Protein AF-A0A8G1A5C4-F1 (afdb_monomer)

Structure (mmCIF, N/CA/C/O backbone):
data_AF-A0A8G1A5C4-F1
#
_entry.id   AF-A0A8G1A5C4-F1
#
loop_
_atom_site.group_P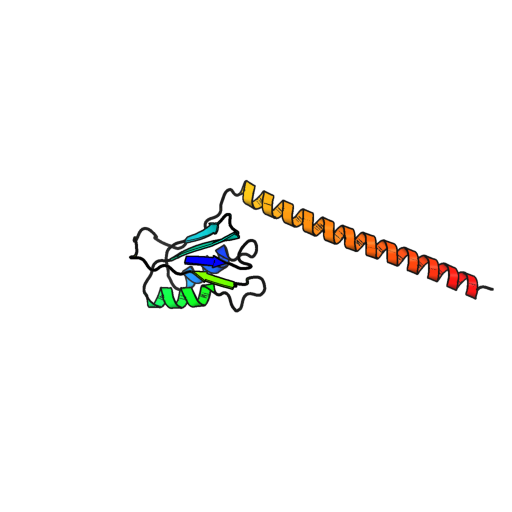DB
_atom_site.id
_atom_site.type_symbol
_atom_site.label_atom_id
_atom_site.label_alt_id
_atom_site.label_comp_id
_atom_site.label_asym_id
_atom_site.label_entity_id
_atom_site.label_seq_id
_atom_site.pdbx_PDB_ins_code
_atom_site.Cartn_x
_atom_site.Cartn_y
_atom_site.Cartn_z
_atom_site.occupancy
_atom_site.B_iso_or_equiv
_atom_site.auth_seq_id
_atom_site.auth_comp_id
_atom_site.auth_asym_id
_atom_site.auth_atom_id
_atom_site.pdbx_PDB_model_num
ATOM 1 N N . MET A 1 1 ? -1.892 -5.136 14.343 1.00 93.81 1 MET A N 1
ATOM 2 C CA . MET A 1 1 ? -1.645 -6.121 13.272 1.00 93.81 1 MET A CA 1
ATOM 3 C C . MET A 1 1 ? -0.348 -5.768 12.565 1.00 93.81 1 MET A C 1
ATOM 5 O O . MET A 1 1 ? -0.110 -4.590 12.330 1.00 93.81 1 MET A O 1
ATOM 9 N N . GLY A 1 2 ? 0.483 -6.762 12.262 1.00 95.88 2 GLY A N 1
ATOM 10 C CA . GLY A 1 2 ? 1.675 -6.611 11.427 1.00 95.88 2 GLY A CA 1
ATOM 11 C C . GLY A 1 2 ? 1.497 -7.370 10.118 1.00 95.88 2 GLY A C 1
ATOM 12 O O . GLY A 1 2 ? 0.958 -8.473 10.136 1.00 95.88 2 GLY A O 1
ATOM 13 N N . VAL A 1 3 ? 1.926 -6.785 9.005 1.00 97.56 3 VAL A N 1
ATOM 14 C CA . VAL A 1 3 ? 1.803 -7.365 7.662 1.00 97.56 3 VAL A CA 1
ATOM 15 C C . VAL A 1 3 ? 3.166 -7.370 6.980 1.00 97.56 3 VAL A C 1
ATOM 17 O O . VAL A 1 3 ? 3.877 -6.362 7.016 1.00 97.56 3 VAL A O 1
ATOM 20 N N . ASN A 1 4 ? 3.530 -8.488 6.357 1.00 96.81 4 ASN A N 1
ATOM 21 C CA . ASN A 1 4 ? 4.771 -8.644 5.599 1.00 96.81 4 ASN A CA 1
ATOM 22 C C . ASN A 1 4 ? 4.510 -9.092 4.144 1.00 96.81 4 ASN A C 1
ATOM 24 O O . ASN A 1 4 ? 3.381 -9.408 3.763 1.00 96.81 4 ASN A O 1
ATOM 28 N N . GLY A 1 5 ? 5.565 -9.053 3.326 1.00 94.75 5 GLY A N 1
ATOM 29 C CA . GLY A 1 5 ? 5.534 -9.323 1.887 1.00 94.75 5 GLY A CA 1
ATOM 30 C C . GLY A 1 5 ? 5.857 -8.081 1.053 1.00 94.75 5 GLY A C 1
ATOM 31 O O . GLY A 1 5 ? 6.502 -7.134 1.520 1.00 94.75 5 GLY A O 1
ATOM 32 N N . ARG A 1 6 ? 5.378 -8.039 -0.192 1.00 94.81 6 ARG A N 1
ATOM 33 C CA . ARG A 1 6 ? 5.487 -6.873 -1.081 1.00 94.81 6 ARG A CA 1
ATOM 34 C C . ARG A 1 6 ? 4.417 -5.835 -0.724 1.00 94.81 6 ARG A C 1
ATOM 36 O O . ARG A 1 6 ? 3.451 -5.641 -1.457 1.00 94.81 6 ARG A O 1
ATOM 43 N N . VAL A 1 7 ? 4.605 -5.169 0.417 1.00 95.81 7 VAL A N 1
ATOM 44 C CA . VAL A 1 7 ? 3.631 -4.231 1.014 1.00 95.81 7 VAL A CA 1
ATOM 45 C C . VAL A 1 7 ? 4.162 -2.802 1.195 1.00 95.81 7 VAL A C 1
ATOM 47 O O . VAL A 1 7 ? 3.413 -1.893 1.545 1.00 95.81 7 VAL A O 1
ATOM 50 N N . GLN A 1 8 ? 5.440 -2.539 0.906 1.00 93.38 8 GLN A N 1
ATOM 51 C CA . GLN A 1 8 ? 6.007 -1.184 0.907 1.00 93.38 8 GLN A CA 1
ATOM 52 C C . GLN A 1 8 ? 6.340 -0.701 -0.509 1.00 93.38 8 GLN A C 1
ATOM 54 O O . GLN A 1 8 ? 6.686 -1.480 -1.387 1.00 93.38 8 GLN A O 1
ATOM 59 N N . GLY A 1 9 ? 6.208 0.609 -0.748 1.00 88.25 9 GLY A N 1
ATOM 60 C CA . GLY A 1 9 ? 6.479 1.212 -2.063 1.00 88.25 9 GLY A CA 1
ATOM 61 C C . GLY A 1 9 ? 5.426 0.929 -3.145 1.00 88.25 9 GLY A C 1
ATOM 62 O O . GLY A 1 9 ? 5.552 1.452 -4.244 1.00 88.25 9 GLY A O 1
ATOM 63 N N . VAL A 1 10 ? 4.371 0.174 -2.824 1.00 91.44 10 VAL A N 1
ATOM 64 C CA . VAL A 1 10 ? 3.339 -0.297 -3.773 1.00 91.44 10 VAL A CA 1
ATOM 65 C C . VAL A 1 10 ? 1.947 0.301 -3.534 1.00 91.44 10 VAL A C 1
ATOM 67 O O . VAL A 1 10 ? 0.957 -0.180 -4.059 1.00 91.44 10 VAL A O 1
ATOM 70 N N . GLY A 1 11 ? 1.845 1.346 -2.707 1.00 92.00 11 GLY A N 1
ATOM 71 C CA . GLY A 1 11 ? 0.560 1.996 -2.407 1.00 92.00 11 GLY A CA 1
ATOM 72 C C . GLY A 1 11 ? -0.286 1.317 -1.321 1.00 92.00 11 GLY A C 1
ATOM 73 O O . GLY A 1 11 ? -1.366 1.813 -1.012 1.00 92.00 11 GLY A O 1
ATOM 74 N N . TYR A 1 12 ? 0.219 0.265 -0.669 1.00 96.19 12 TYR A N 1
ATOM 75 C CA . TYR A 1 12 ? -0.530 -0.517 0.327 1.00 96.19 12 TYR A CA 1
ATOM 76 C C . TYR A 1 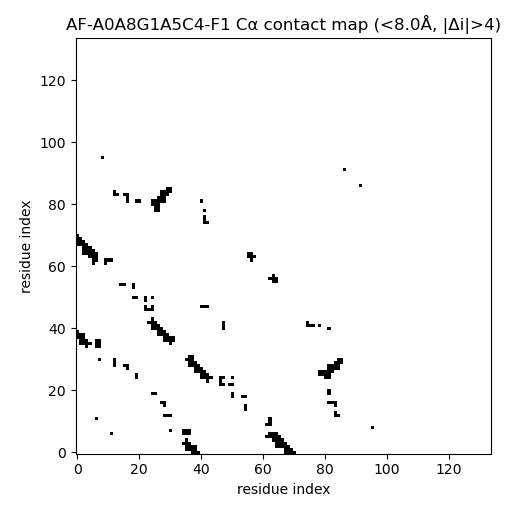12 ? -1.143 0.315 1.468 1.00 96.19 12 TYR A C 1
ATOM 78 O O . TYR A 1 12 ? -2.302 0.125 1.809 1.00 96.19 12 TYR A O 1
ATOM 86 N N . ARG A 1 13 ? -0.431 1.312 2.018 1.00 96.00 13 ARG A N 1
ATOM 87 C CA . ARG A 1 13 ? -0.999 2.221 3.042 1.00 96.00 13 ARG A CA 1
ATOM 88 C C . ARG A 1 13 ? -2.291 2.906 2.572 1.00 96.00 13 ARG A C 1
ATOM 90 O O . ARG A 1 13 ? -3.250 3.003 3.329 1.00 96.00 13 ARG A O 1
ATOM 97 N N . SER A 1 14 ? -2.320 3.376 1.325 1.00 94.88 14 SER A N 1
ATOM 98 C CA . SER A 1 14 ? -3.507 4.015 0.746 1.00 94.88 14 SER A CA 1
ATOM 99 C C . SER A 1 14 ? -4.612 2.996 0.471 1.00 94.88 14 SER A C 1
ATOM 101 O O . SER A 1 14 ? -5.777 3.293 0.722 1.00 94.88 14 SER A O 1
ATOM 103 N N . TYR A 1 15 ? -4.248 1.789 0.027 1.00 96.81 15 TYR A N 1
ATOM 104 C CA . TYR A 1 15 ? -5.182 0.674 -0.144 1.00 96.81 15 TYR A CA 1
ATOM 105 C C . TYR A 1 15 ? -5.888 0.315 1.173 1.00 96.81 15 TYR A C 1
ATOM 107 O O . TYR A 1 15 ? -7.117 0.284 1.232 1.00 96.81 15 TYR A O 1
ATOM 115 N N . VAL A 1 16 ? -5.125 0.134 2.255 1.00 97.56 16 VAL A N 1
ATOM 116 C CA . VAL A 1 16 ? -5.644 -0.196 3.591 1.00 97.56 16 VAL A CA 1
ATOM 117 C C . VAL A 1 16 ? -6.555 0.911 4.122 1.00 97.56 16 VAL A C 1
ATOM 119 O O . VAL A 1 16 ? -7.635 0.618 4.627 1.00 97.56 16 VAL A O 1
ATOM 122 N N . ALA A 1 17 ? -6.180 2.184 3.956 1.00 97.31 17 ALA A N 1
ATOM 123 C CA . ALA A 1 17 ? -7.053 3.300 4.326 1.00 97.31 17 ALA A CA 1
ATOM 124 C C . ALA A 1 17 ? -8.374 3.295 3.532 1.00 97.31 17 ALA A C 1
ATOM 126 O O . ALA A 1 17 ? -9.432 3.587 4.085 1.00 97.31 17 ALA A O 1
ATOM 127 N N . GLY A 1 18 ? -8.336 2.904 2.254 1.00 97.06 18 GLY A N 1
ATOM 128 C CA . GLY A 1 18 ? -9.536 2.688 1.447 1.00 97.06 18 GLY A CA 1
ATOM 129 C C . GLY A 1 18 ? -10.390 1.517 1.941 1.00 97.06 18 GLY A C 1
ATOM 130 O O . GLY A 1 18 ? -11.614 1.623 1.940 1.00 97.06 18 GLY A O 1
ATOM 131 N N . CYS A 1 19 ? -9.773 0.421 2.393 1.00 97.00 19 CYS A N 1
ATOM 132 C CA . CYS A 1 19 ? -10.482 -0.696 3.026 1.00 97.00 19 CYS A CA 1
ATOM 133 C C . CYS A 1 19 ? -11.194 -0.237 4.297 1.00 97.00 19 CYS A C 1
ATOM 135 O O . CYS A 1 19 ? -12.385 -0.489 4.448 1.00 97.00 19 CYS A O 1
ATOM 137 N N . ALA A 1 20 ? -10.4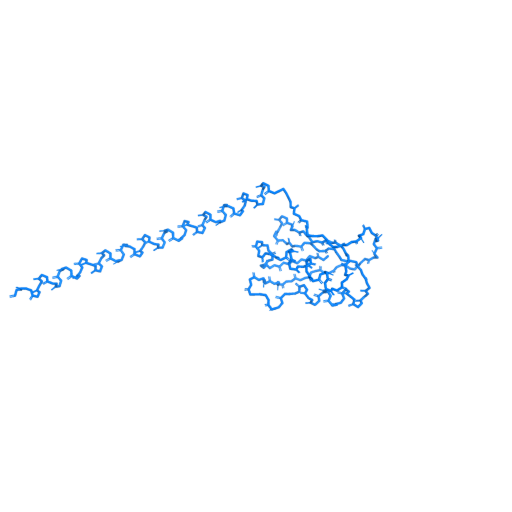94 0.515 5.148 1.00 97.38 20 ALA A N 1
ATOM 138 C CA . ALA A 1 20 ? -11.056 1.032 6.386 1.00 97.38 20 ALA A CA 1
ATOM 139 C C . ALA A 1 20 ? -12.247 1.966 6.142 1.00 97.38 20 ALA A C 1
ATOM 141 O O . ALA A 1 20 ? -13.265 1.868 6.821 1.00 97.38 20 ALA A O 1
ATOM 142 N N . ALA A 1 21 ? -12.164 2.817 5.115 1.00 96.25 21 ALA A N 1
ATOM 143 C CA . ALA A 1 21 ? -13.271 3.681 4.720 1.00 96.25 21 ALA A CA 1
ATOM 144 C C . ALA A 1 21 ? -14.510 2.897 4.244 1.00 96.25 21 ALA A C 1
ATOM 146 O O . ALA A 1 21 ? -15.629 3.370 4.427 1.00 96.25 21 ALA A O 1
ATOM 147 N N . ARG A 1 22 ? -14.332 1.712 3.639 1.00 96.25 22 ARG A N 1
ATOM 148 C CA . ARG A 1 22 ? -15.445 0.854 3.189 1.00 96.25 22 ARG A CA 1
ATOM 149 C C . ARG A 1 22 ? -16.095 0.073 4.327 1.00 96.25 22 ARG A C 1
ATOM 151 O O . ARG A 1 22 ? -17.295 -0.163 4.264 1.00 96.25 22 ARG A O 1
ATOM 158 N N . THR A 1 23 ? -15.317 -0.342 5.324 1.00 96.69 23 THR A N 1
ATOM 159 C CA . THR A 1 23 ? -15.811 -1.148 6.452 1.00 96.69 23 THR A CA 1
ATOM 160 C C . THR A 1 23 ? -16.182 -0.317 7.676 1.00 96.69 23 THR A C 1
ATOM 162 O O . THR A 1 23 ? -16.825 -0.832 8.575 1.00 96.69 23 THR A O 1
ATOM 165 N N . GLY A 1 24 ? -15.809 0.964 7.725 1.00 95.06 24 GLY A N 1
ATOM 166 C CA . GLY A 1 24 ? -16.145 1.858 8.837 1.00 95.06 24 GLY A CA 1
ATOM 167 C C . GLY A 1 24 ? -15.245 1.711 10.067 1.00 95.06 24 GLY A C 1
ATOM 168 O O . GLY A 1 24 ? -15.564 2.264 11.116 1.00 95.06 24 GLY A O 1
ATOM 169 N N . VAL A 1 25 ? -14.115 1.005 9.956 1.00 97.06 25 VAL A N 1
ATOM 170 C CA . VAL A 1 25 ? -13.156 0.860 11.063 1.00 97.06 25 VAL A CA 1
ATOM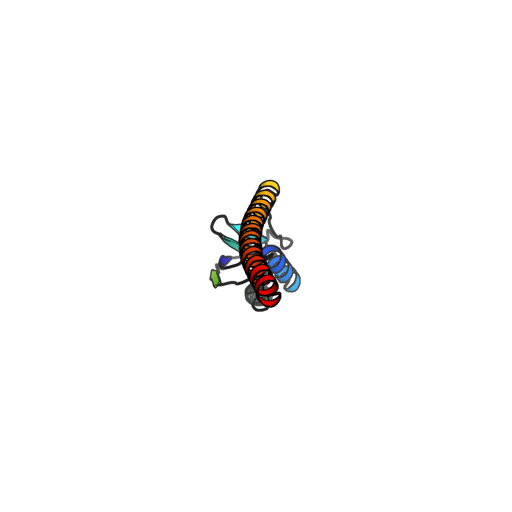 171 C C . VAL A 1 25 ? -12.297 2.118 11.223 1.00 97.06 25 VAL A C 1
ATOM 173 O O . VAL A 1 25 ? -11.891 2.753 10.247 1.00 97.06 25 VAL A O 1
ATOM 176 N N . ALA A 1 26 ? -11.983 2.466 12.468 1.00 97.00 26 ALA A N 1
ATOM 177 C CA . ALA A 1 26 ? -11.101 3.576 12.823 1.00 97.00 26 ALA A CA 1
ATOM 178 C C . ALA A 1 26 ? -9.700 3.061 13.185 1.00 97.00 26 ALA A C 1
ATOM 180 O O . ALA A 1 26 ? -9.539 1.895 13.532 1.00 97.00 26 ALA A O 1
ATOM 181 N N . GLY A 1 27 ? -8.667 3.900 13.092 1.00 97.06 27 GLY A N 1
ATOM 182 C CA . GLY A 1 27 ? -7.296 3.500 13.413 1.00 97.06 27 GLY A CA 1
ATOM 183 C C . GLY A 1 27 ? -6.238 4.130 12.514 1.00 97.06 27 GLY A C 1
ATOM 184 O O . GLY A 1 27 ? -6.341 5.289 12.113 1.00 97.06 27 GLY A O 1
ATOM 185 N N . TYR A 1 28 ? -5.176 3.387 12.214 1.00 97.25 28 TYR A N 1
ATOM 186 C CA . TYR A 1 28 ? -4.125 3.855 11.316 1.00 97.25 28 TYR A CA 1
ATOM 187 C C . TYR A 1 28 ? -3.347 2.721 10.654 1.00 97.25 28 TYR A C 1
ATOM 189 O O . TYR A 1 28 ? -3.329 1.580 11.114 1.00 97.25 28 TYR A O 1
ATOM 197 N N . VAL A 1 29 ? -2.610 3.083 9.605 1.00 97.88 29 VAL A N 1
ATOM 198 C CA . VAL A 1 29 ? -1.608 2.232 8.959 1.00 97.88 29 VAL A CA 1
ATOM 199 C C . VAL A 1 29 ? -0.286 2.980 8.796 1.00 97.88 29 VAL A C 1
ATOM 201 O O . VAL A 1 29 ? -0.278 4.148 8.401 1.00 97.88 29 VAL A O 1
ATOM 204 N N . ARG A 1 30 ? 0.849 2.329 9.081 1.00 95.44 30 ARG A N 1
ATOM 205 C CA . ARG A 1 30 ? 2.193 2.899 8.877 1.00 95.44 30 ARG A CA 1
ATOM 206 C C . ARG A 1 30 ? 3.211 1.858 8.425 1.00 95.44 30 ARG A C 1
ATOM 208 O O . ARG A 1 30 ? 3.120 0.688 8.779 1.00 95.44 30 ARG A O 1
ATOM 215 N N . ASN A 1 31 ? 4.222 2.311 7.692 1.00 94.50 31 ASN A N 1
ATOM 216 C CA . ASN A 1 31 ? 5.381 1.484 7.369 1.00 94.50 31 ASN A CA 1
ATOM 217 C C . ASN A 1 31 ? 6.333 1.434 8.566 1.00 94.50 31 ASN A C 1
ATOM 219 O O . ASN A 1 31 ? 6.587 2.463 9.196 1.00 94.50 31 ASN A O 1
ATOM 223 N N . LEU A 1 32 ? 6.887 0.255 8.833 1.00 93.25 32 LEU A N 1
ATOM 224 C CA . LEU A 1 32 ? 7.950 0.054 9.808 1.00 93.25 32 LEU A CA 1
ATOM 225 C C . LEU A 1 32 ? 9.322 -0.055 9.108 1.00 93.25 32 LEU A C 1
ATOM 227 O O . LEU A 1 32 ? 9.386 -0.384 7.916 1.00 93.25 32 LEU A O 1
ATOM 231 N N . PRO A 1 33 ? 10.435 0.246 9.811 1.00 88.19 33 PRO A N 1
ATOM 232 C CA . PRO A 1 33 ? 11.783 0.192 9.234 1.00 88.19 33 PRO A CA 1
ATOM 233 C C . PRO A 1 33 ? 12.242 -1.211 8.819 1.00 88.19 33 PRO A C 1
ATOM 235 O O . PRO A 1 33 ? 13.115 -1.337 7.967 1.00 88.19 33 PRO A O 1
ATOM 238 N N . ASP A 1 34 ? 11.654 -2.257 9.397 1.00 91.81 34 ASP A N 1
ATOM 239 C CA . ASP A 1 34 ? 11.944 -3.668 9.112 1.00 91.81 34 ASP A CA 1
ATOM 240 C C . ASP A 1 34 ? 11.231 -4.192 7.849 1.00 91.81 34 ASP A C 1
ATOM 242 O O . ASP A 1 34 ? 11.158 -5.395 7.620 1.00 91.81 34 ASP A O 1
ATOM 246 N N . SER A 1 35 ? 10.723 -3.285 7.011 1.00 90.69 35 SER A N 1
ATOM 247 C CA . SER A 1 35 ? 9.929 -3.566 5.807 1.00 90.69 35 SER A CA 1
ATOM 248 C C . SER A 1 35 ? 8.516 -4.106 6.058 1.00 90.69 35 SER A C 1
ATOM 250 O O . SER A 1 35 ? 7.778 -4.311 5.094 1.00 90.69 35 SER A O 1
ATOM 252 N N . THR A 1 36 ? 8.075 -4.249 7.310 1.00 95.75 36 THR A N 1
ATOM 253 C CA . THR A 1 36 ? 6.684 -4.615 7.622 1.00 95.75 36 THR A CA 1
ATOM 254 C C . THR A 1 36 ? 5.759 -3.395 7.631 1.00 95.75 36 THR A C 1
ATOM 256 O O . THR A 1 36 ? 6.197 -2.239 7.592 1.00 95.75 36 THR A O 1
ATOM 259 N N . VAL A 1 37 ? 4.451 -3.634 7.633 1.00 97.19 37 VAL A N 1
ATOM 260 C CA . VAL A 1 37 ? 3.423 -2.603 7.794 1.00 97.19 37 VAL A CA 1
ATOM 261 C C . VAL A 1 37 ? 2.641 -2.883 9.067 1.00 97.19 37 VAL A C 1
ATOM 263 O O . VAL A 1 37 ? 2.134 -3.983 9.268 1.00 97.19 37 VAL A O 1
ATOM 266 N N . GLU A 1 38 ? 2.529 -1.873 9.921 1.00 97.50 38 GLU A N 1
ATOM 267 C CA . GLU A 1 38 ? 1.695 -1.931 11.113 1.00 97.50 38 GLU A CA 1
ATOM 268 C C . GLU A 1 38 ? 0.330 -1.319 10.818 1.00 97.50 38 GLU A C 1
ATOM 270 O O . GLU A 1 38 ? 0.227 -0.224 10.259 1.00 97.50 38 GLU A O 1
ATOM 275 N N . ILE A 1 39 ? -0.712 -2.032 11.233 1.00 97.88 39 ILE A N 1
ATOM 276 C CA . ILE A 1 39 ? -2.103 -1.603 11.168 1.00 97.88 39 ILE A CA 1
ATOM 277 C C . ILE A 1 39 ? -2.704 -1.709 12.566 1.00 97.88 39 ILE A C 1
ATOM 279 O O . ILE A 1 39 ? -2.661 -2.771 13.195 1.00 97.88 39 ILE A O 1
ATOM 283 N N . VAL A 1 40 ? -3.293 -0.618 13.037 1.00 97.00 40 VAL A N 1
ATOM 284 C CA . VAL A 1 40 ? -4.182 -0.602 14.201 1.00 97.00 40 VAL A CA 1
ATOM 285 C C . VAL A 1 40 ? -5.573 -0.296 13.680 1.00 97.00 40 VAL A C 1
ATOM 287 O O . VAL A 1 40 ? -5.743 0.665 12.936 1.00 97.00 40 VAL A O 1
ATOM 290 N N . ALA A 1 41 ? -6.540 -1.134 14.037 1.00 96.88 41 ALA A N 1
ATOM 291 C CA . ALA A 1 41 ? -7.927 -0.982 13.634 1.00 96.88 41 ALA A CA 1
ATOM 292 C C . ALA A 1 41 ? -8.836 -1.274 14.830 1.00 96.88 41 ALA A C 1
ATOM 294 O O . ALA A 1 41 ? -8.628 -2.255 15.545 1.00 96.88 41 ALA A O 1
ATOM 295 N N . GLU A 1 42 ? -9.830 -0.420 15.027 1.00 96.94 42 GLU A N 1
ATOM 296 C CA . GLU A 1 42 ? -10.865 -0.517 16.047 1.00 96.94 42 GLU A CA 1
ATOM 297 C C . GLU A 1 42 ? -12.232 -0.371 15.380 1.00 96.94 42 GLU A C 1
ATOM 299 O O . GLU A 1 42 ? -12.418 0.448 14.479 1.00 96.94 42 GLU A O 1
ATOM 304 N N . GLY A 1 43 ? -13.191 -1.178 15.817 1.00 94.94 43 GLY A N 1
ATOM 305 C CA . GLY A 1 43 ? -14.537 -1.203 15.263 1.00 94.94 43 GLY A CA 1
ATOM 306 C C . GLY A 1 43 ? -15.334 -2.378 15.808 1.00 94.94 43 GLY A C 1
ATOM 307 O O . GLY A 1 43 ? -14.853 -3.133 16.659 1.00 94.94 43 GLY A O 1
ATOM 308 N N . GLU A 1 44 ? -16.551 -2.535 15.303 1.00 94.50 44 GLU A N 1
ATOM 309 C CA . GLU A 1 44 ? -17.386 -3.687 15.621 1.00 94.50 44 GLU A CA 1
ATOM 310 C C . GLU A 1 44 ? -16.776 -4.974 15.054 1.00 94.50 44 GLU A C 1
ATOM 312 O O . GLU A 1 44 ? -16.069 -4.972 14.045 1.00 94.50 44 GLU A O 1
ATOM 317 N N . ALA A 1 45 ? -17.069 -6.108 15.692 1.00 93.50 45 ALA A N 1
ATOM 318 C CA . ALA A 1 45 ? -16.478 -7.393 15.315 1.00 93.50 45 ALA A CA 1
ATOM 319 C C . ALA A 1 45 ? -16.744 -7.777 13.846 1.00 93.50 45 ALA A C 1
ATOM 321 O O . ALA A 1 45 ? -15.868 -8.343 13.194 1.00 93.50 45 ALA A O 1
ATOM 322 N N . ALA A 1 46 ? -17.930 -7.453 13.321 1.00 95.19 46 ALA A N 1
ATOM 323 C CA . ALA A 1 46 ? -18.288 -7.723 11.929 1.00 95.19 46 ALA A CA 1
ATOM 324 C C . ALA A 1 46 ? -17.473 -6.865 10.945 1.00 95.19 46 ALA A C 1
ATOM 326 O O . ALA A 1 46 ? -16.959 -7.382 9.954 1.00 95.19 46 ALA A O 1
ATOM 327 N N . ASP A 1 47 ? -17.296 -5.581 11.256 1.00 96.44 47 ASP A N 1
ATOM 328 C CA . ASP A 1 47 ? -16.547 -4.635 10.423 1.00 96.44 47 ASP A CA 1
ATOM 329 C C . ASP A 1 47 ? -15.049 -4.950 10.433 1.00 96.44 47 ASP A C 1
ATOM 331 O O . ASP A 1 47 ? -14.381 -4.876 9.400 1.00 96.44 47 ASP A O 1
ATOM 335 N N . LEU A 1 48 ? -14.523 -5.363 11.591 1.00 95.94 48 LEU A N 1
ATOM 336 C CA . LEU A 1 48 ? -13.148 -5.837 11.727 1.00 95.94 48 LEU A CA 1
ATOM 337 C C . LEU A 1 48 ? -12.910 -7.131 10.946 1.00 95.94 48 LEU A C 1
ATOM 339 O O . LEU A 1 48 ? -11.861 -7.255 10.322 1.00 95.94 48 LEU A O 1
ATOM 343 N N . ALA A 1 49 ? -13.860 -8.069 10.941 1.00 95.31 49 ALA A N 1
ATOM 344 C CA . ALA A 1 49 ? -13.745 -9.289 10.143 1.00 95.31 49 ALA A CA 1
ATOM 345 C C . ALA A 1 49 ? -13.688 -8.966 8.641 1.00 95.31 49 ALA A C 1
ATOM 347 O O . ALA A 1 49 ? -12.759 -9.387 7.959 1.00 95.31 49 ALA A O 1
ATOM 348 N N . ALA A 1 50 ? -14.606 -8.128 8.149 1.00 96.38 50 ALA A N 1
ATOM 349 C CA . ALA A 1 50 ? -14.595 -7.685 6.754 1.00 96.38 50 ALA A CA 1
ATOM 350 C C . ALA A 1 50 ? -13.321 -6.897 6.395 1.00 96.38 50 ALA A C 1
ATOM 352 O O . ALA A 1 50 ? -12.805 -7.000 5.282 1.00 96.38 50 ALA A O 1
ATOM 353 N N . PHE A 1 51 ? -12.800 -6.103 7.333 1.00 97.38 51 PHE A N 1
ATOM 354 C CA . PHE A 1 51 ? -11.552 -5.372 7.147 1.00 97.38 51 PHE A CA 1
ATOM 355 C C . PHE A 1 51 ? -10.346 -6.312 7.056 1.00 97.38 51 PHE A C 1
ATOM 357 O O . PHE A 1 51 ? -9.491 -6.100 6.201 1.00 97.38 51 PHE A O 1
ATOM 364 N N . LEU A 1 52 ? -10.282 -7.339 7.909 1.00 95.38 52 LEU A N 1
ATOM 365 C CA . LEU A 1 52 ? -9.209 -8.334 7.901 1.00 95.38 52 LEU A CA 1
ATOM 366 C C . LEU A 1 52 ? -9.148 -9.097 6.575 1.00 95.38 52 LEU A C 1
ATOM 368 O O . LEU A 1 52 ? -8.063 -9.235 6.019 1.00 95.38 52 LEU A O 1
ATOM 372 N N . ASP A 1 53 ? -10.296 -9.490 6.030 1.00 95.19 53 ASP A N 1
ATOM 373 C CA . ASP A 1 53 ? -10.347 -10.134 4.715 1.00 95.19 53 ASP A CA 1
ATOM 374 C C . ASP A 1 53 ? -9.894 -9.167 3.606 1.00 95.19 53 ASP A C 1
ATOM 376 O O . ASP A 1 53 ? -9.135 -9.526 2.708 1.00 95.19 53 ASP A O 1
ATOM 380 N N . ALA A 1 54 ? -10.312 -7.899 3.681 1.00 95.81 54 ALA A N 1
ATOM 381 C CA . ALA A 1 54 ? -9.970 -6.903 2.671 1.00 95.81 54 ALA A CA 1
ATOM 382 C C . ALA A 1 54 ? -8.473 -6.550 2.644 1.00 95.81 54 ALA A C 1
ATOM 384 O O . ALA A 1 54 ? -7.938 -6.270 1.573 1.00 95.81 54 ALA A O 1
ATOM 385 N N . VAL A 1 55 ? -7.775 -6.543 3.787 1.00 96.56 55 VAL A N 1
ATOM 386 C CA . VAL A 1 55 ? -6.349 -6.166 3.820 1.00 96.56 55 VAL A CA 1
ATOM 387 C C . VAL A 1 55 ? -5.428 -7.198 3.169 1.00 96.56 55 VAL A C 1
ATOM 389 O O . VAL A 1 55 ? -4.303 -6.844 2.833 1.00 96.56 55 VAL A O 1
ATOM 392 N N . GLU A 1 56 ? -5.884 -8.431 2.928 1.00 95.56 56 GLU A N 1
ATOM 393 C CA . GLU A 1 56 ? -5.092 -9.433 2.199 1.00 95.56 56 GLU A CA 1
ATOM 394 C C . GLU A 1 56 ? -4.788 -9.018 0.753 1.00 95.56 56 GLU A C 1
ATOM 396 O O . GLU A 1 56 ? -3.813 -9.494 0.173 1.00 95.56 56 GLU A O 1
ATOM 401 N N . ALA A 1 57 ? -5.578 -8.097 0.187 1.00 93.38 57 ALA A N 1
ATOM 402 C CA . ALA A 1 57 ? -5.350 -7.506 -1.130 1.00 93.38 57 ALA A CA 1
ATOM 403 C C . ALA A 1 57 ? -5.216 -8.538 -2.268 1.00 93.38 57 ALA A C 1
ATOM 405 O O . ALA A 1 57 ? -4.432 -8.341 -3.193 1.00 93.38 57 ALA A O 1
ATOM 406 N N . GLN A 1 58 ? -5.999 -9.624 -2.218 1.00 89.88 58 GLN A N 1
ATOM 407 C CA . GLN A 1 58 ? -5.899 -10.744 -3.167 1.00 89.88 58 GLN A CA 1
ATOM 408 C C . GLN A 1 58 ? -6.068 -10.325 -4.641 1.00 89.88 58 GLN A C 1
ATOM 410 O O . GLN A 1 58 ? -5.462 -10.928 -5.524 1.00 89.88 58 GLN A O 1
ATOM 415 N N . ASP A 1 59 ? -6.843 -9.269 -4.905 1.00 87.81 59 ASP A N 1
ATOM 416 C CA . ASP A 1 59 ? -7.120 -8.764 -6.256 1.00 87.81 59 ASP A CA 1
ATOM 417 C C . ASP A 1 59 ? -6.144 -7.664 -6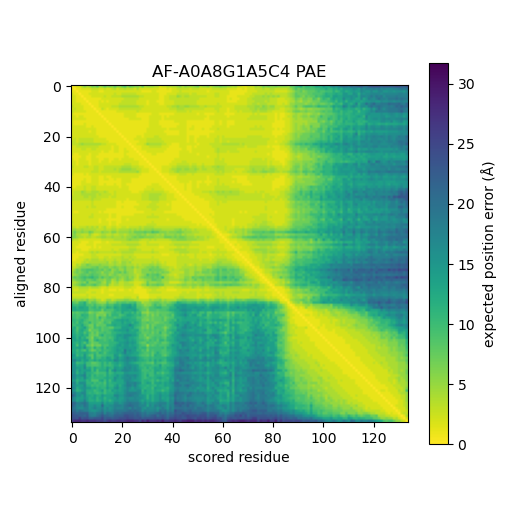.732 1.00 87.81 59 ASP A C 1
ATOM 419 O O . ASP A 1 59 ? -6.334 -7.088 -7.806 1.00 87.81 59 ASP A O 1
ATOM 423 N N . GLU A 1 60 ? -5.103 -7.330 -5.959 1.00 91.81 60 GLU A N 1
ATOM 424 C CA . GLU A 1 60 ? -4.192 -6.225 -6.280 1.00 91.81 60 GLU A CA 1
ATOM 425 C C . GLU A 1 60 ? -2.914 -6.696 -7.002 1.00 91.81 60 GLU A C 1
ATOM 427 O O . GLU A 1 60 ? -2.084 -7.396 -6.425 1.00 91.81 60 GLU A O 1
ATOM 432 N N . PRO A 1 61 ? -2.653 -6.257 -8.249 1.00 88.38 61 PRO A N 1
ATOM 433 C CA . PRO A 1 61 ? -1.587 -6.818 -9.087 1.00 88.38 61 PRO A CA 1
ATOM 434 C C . PRO A 1 61 ? -0.160 -6.485 -8.624 1.00 88.38 61 PRO A C 1
ATOM 436 O O . PRO A 1 61 ? 0.800 -7.133 -9.044 1.00 88.38 61 PRO A O 1
ATOM 439 N N . VAL A 1 62 ? 0.013 -5.438 -7.813 1.00 91.38 62 VAL A N 1
ATOM 440 C CA . VAL A 1 62 ? 1.334 -4.956 -7.365 1.00 91.38 62 VAL A CA 1
ATOM 441 C C . VAL A 1 62 ? 1.553 -5.106 -5.862 1.00 91.38 62 VAL A C 1
ATOM 443 O O . VAL A 1 62 ? 2.640 -4.784 -5.378 1.00 91.38 62 VAL A O 1
ATOM 446 N N . ILE A 1 63 ? 0.553 -5.602 -5.136 1.00 95.38 63 ILE A N 1
ATOM 447 C CA . ILE A 1 63 ? 0.579 -5.814 -3.690 1.00 95.38 63 ILE A CA 1
ATOM 448 C C . ILE A 1 63 ? 0.596 -7.321 -3.458 1.00 95.38 63 ILE A C 1
ATOM 450 O O . ILE A 1 63 ? -0.177 -8.048 -4.061 1.00 95.38 63 ILE A O 1
ATOM 454 N N . SER 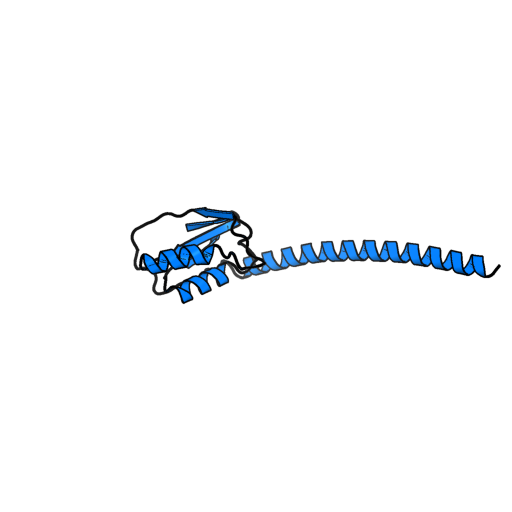A 1 64 ? 1.493 -7.800 -2.600 1.00 95.19 64 SER A N 1
ATOM 455 C CA . SER A 1 64 ? 1.524 -9.217 -2.227 1.00 95.19 64 SER A CA 1
ATOM 456 C C . SER A 1 64 ? 1.692 -9.322 -0.726 1.00 95.19 64 SER A C 1
ATOM 458 O O . SER A 1 64 ? 2.763 -9.007 -0.205 1.00 95.19 64 SER A O 1
ATOM 460 N N . VAL A 1 65 ? 0.640 -9.749 -0.037 1.00 96.69 65 VAL A N 1
ATOM 461 C CA . VAL A 1 65 ? 0.683 -10.046 1.394 1.00 96.69 65 VAL A CA 1
ATOM 462 C C . VAL A 1 65 ? 1.118 -11.498 1.573 1.00 96.69 65 VAL A C 1
ATOM 464 O O . VAL A 1 65 ? 0.491 -12.406 1.042 1.00 96.69 65 VAL A O 1
ATOM 467 N N . GLU A 1 66 ? 2.214 -11.718 2.296 1.00 95.94 66 GLU A N 1
ATOM 468 C CA . GLU A 1 66 ? 2.736 -13.067 2.575 1.00 95.94 66 GLU A CA 1
ATOM 469 C C . GLU A 1 66 ? 2.284 -13.586 3.943 1.00 95.94 66 GLU A C 1
ATOM 471 O O . GLU A 1 66 ? 2.167 -14.792 4.157 1.00 95.94 66 GLU A O 1
ATOM 476 N N . GLY A 1 67 ? 2.015 -12.677 4.876 1.00 94.75 67 GLY A N 1
ATOM 477 C CA . GLY A 1 67 ? 1.657 -13.028 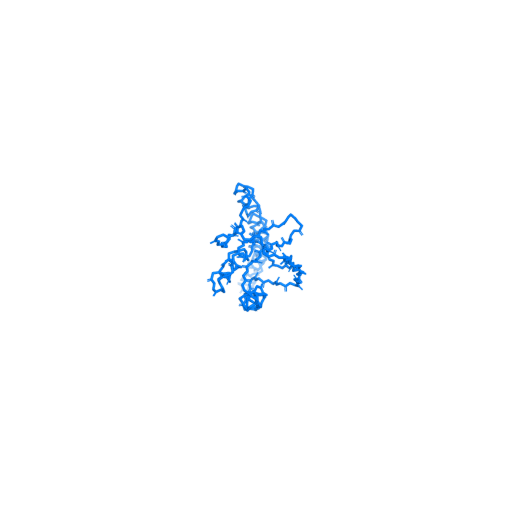6.236 1.00 94.75 67 GLY A CA 1
ATOM 478 C C . GLY A 1 67 ? 1.098 -11.850 7.016 1.00 94.75 67 GLY A C 1
ATOM 479 O O . GLY A 1 67 ? 1.524 -10.700 6.868 1.00 94.75 67 GLY A O 1
ATOM 480 N N . ILE A 1 68 ? 0.142 -12.177 7.884 1.00 97.00 68 ILE A N 1
ATOM 481 C CA . ILE A 1 68 ? -0.533 -11.242 8.776 1.00 97.00 68 ILE A CA 1
ATOM 482 C C . ILE A 1 68 ? -0.456 -11.779 10.207 1.00 97.00 68 ILE A C 1
ATOM 484 O O . ILE A 1 68 ? -0.919 -12.879 10.502 1.00 97.00 68 ILE A O 1
ATOM 488 N N . THR A 1 69 ? 0.090 -10.974 11.117 1.00 96.31 69 THR A N 1
ATOM 489 C CA . THR A 1 69 ? 0.115 -11.255 12.557 1.00 96.31 69 THR A CA 1
ATOM 490 C C . THR A 1 69 ? -0.903 -10.373 13.266 1.00 96.31 69 THR A C 1
ATOM 492 O O . THR A 1 69 ? -0.808 -9.140 13.237 1.00 96.31 69 THR A O 1
ATOM 495 N N . ILE A 1 70 ? -1.871 -10.997 13.936 1.00 95.31 70 ILE A N 1
ATOM 496 C CA . ILE A 1 70 ? -2.985 -10.314 14.601 1.00 95.31 70 ILE A CA 1
ATOM 497 C C . ILE A 1 70 ? -2.829 -10.421 16.120 1.00 95.31 70 ILE A C 1
ATOM 499 O O . ILE A 1 70 ? -2.591 -11.500 16.656 1.00 95.31 70 ILE A O 1
ATOM 503 N N . SER A 1 71 ? -3.028 -9.296 16.805 1.00 94.00 71 SER A N 1
ATOM 504 C CA . SER A 1 71 ? -3.139 -9.223 18.263 1.00 94.00 71 SER A CA 1
ATOM 505 C C . SER A 1 71 ? -4.425 -8.481 18.599 1.00 94.00 71 SER A C 1
ATOM 507 O O . SER A 1 71 ? -4.579 -7.328 18.198 1.00 94.00 71 SER A O 1
ATOM 509 N N . LEU A 1 72 ? -5.344 -9.142 19.302 1.00 92.06 72 LEU A N 1
ATOM 510 C CA . LEU A 1 72 ? -6.621 -8.559 19.712 1.00 92.06 72 LEU A CA 1
ATOM 511 C C . LEU A 1 72 ? -6.481 -7.877 21.073 1.00 92.06 72 LEU A C 1
ATOM 513 O O . LEU A 1 72 ? -5.963 -8.462 22.026 1.00 92.06 72 LEU A O 1
ATOM 517 N N . THR A 1 73 ? -6.981 -6.651 21.168 1.00 90.62 73 THR A N 1
ATOM 518 C CA . THR A 1 73 ? -7.008 -5.857 22.400 1.00 90.62 73 THR A CA 1
ATOM 519 C C . THR A 1 73 ? -8.371 -5.197 22.569 1.00 90.62 73 THR A C 1
ATOM 521 O O . THR A 1 73 ? -9.190 -5.191 21.652 1.00 90.62 73 THR A O 1
ATOM 524 N N . LYS A 1 74 ? -8.637 -4.644 23.758 1.00 87.94 74 LYS A N 1
ATOM 525 C CA . LYS A 1 74 ? -9.815 -3.789 23.953 1.00 87.94 74 LYS A CA 1
ATOM 526 C C . LYS A 1 74 ? -9.652 -2.503 23.128 1.00 87.94 74 LYS A C 1
ATOM 528 O O . LYS A 1 74 ? -8.518 -2.026 23.047 1.00 87.94 74 LYS A O 1
ATOM 533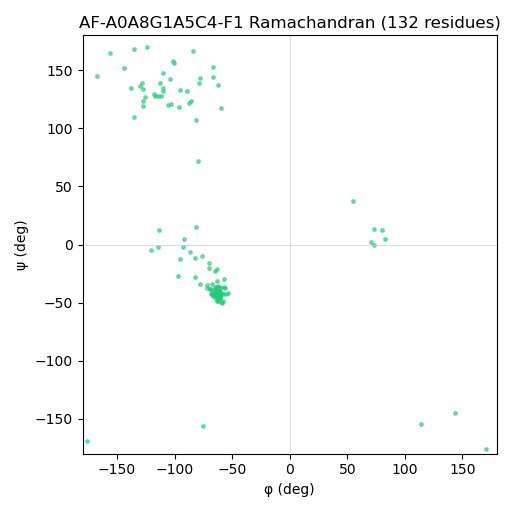 N N . PRO A 1 75 ? -10.739 -1.951 22.562 1.00 86.69 75 PRO A N 1
ATOM 534 C CA . PRO A 1 75 ? -10.682 -0.671 21.866 1.00 86.69 75 PRO A CA 1
ATOM 535 C C . PRO A 1 75 ? -10.264 0.437 22.838 1.00 86.69 75 PRO A C 1
ATOM 537 O O . PRO A 1 75 ? -10.736 0.471 23.980 1.00 86.69 75 PRO A O 1
ATOM 540 N N . THR A 1 76 ? -9.372 1.322 22.399 1.00 89.75 76 THR A N 1
ATOM 541 C CA . THR A 1 76 ? -8.947 2.499 23.162 1.00 89.75 76 THR A CA 1
ATOM 542 C C . THR A 1 76 ? -9.942 3.644 23.010 1.00 89.75 76 THR A C 1
ATOM 544 O O . THR A 1 76 ? -10.088 4.445 23.932 1.00 89.75 76 THR A O 1
ATOM 547 N N . GLY A 1 77 ? -10.657 3.708 21.879 1.00 87.56 77 GLY A N 1
ATOM 548 C CA . GLY A 1 77 ? -11.584 4.799 21.568 1.00 87.56 77 GLY A CA 1
ATOM 549 C C . GLY A 1 77 ? -10.879 6.110 21.208 1.00 87.56 77 GLY A C 1
ATOM 550 O O . GLY A 1 77 ? -11.511 7.164 21.182 1.00 87.56 77 GLY A O 1
ATOM 551 N N . GLU A 1 78 ? -9.573 6.067 20.939 1.00 90.69 78 GLU A N 1
ATOM 552 C CA . GLU A 1 78 ? -8.759 7.249 20.628 1.00 90.69 78 GLU A CA 1
ATOM 553 C C . GLU A 1 78 ? -8.863 7.678 19.156 1.00 90.69 78 GLU A C 1
ATOM 555 O O . GLU A 1 78 ? -8.414 8.766 18.786 1.00 90.69 78 GLU A O 1
ATOM 560 N N . PHE A 1 79 ? -9.449 6.839 18.300 1.00 91.69 79 PHE A N 1
ATOM 561 C CA . PHE A 1 79 ? -9.509 7.060 16.859 1.00 91.69 79 PHE A CA 1
ATOM 562 C C . PHE A 1 79 ? -10.893 7.548 16.426 1.00 91.69 79 PHE A C 1
ATOM 564 O O . PHE A 1 79 ? -11.894 6.858 16.586 1.00 91.69 79 PHE A O 1
ATOM 571 N N . THR A 1 80 ? -10.945 8.731 15.814 1.00 89.75 80 THR A N 1
ATOM 572 C CA . THR A 1 80 ? -12.169 9.298 15.212 1.00 89.75 80 THR A CA 1
ATOM 573 C C . THR A 1 80 ? -12.317 8.970 13.724 1.00 89.75 80 THR A C 1
ATOM 575 O O . THR A 1 80 ? -13.299 9.351 13.093 1.00 89.75 80 THR A O 1
ATOM 578 N N . GLY A 1 81 ? -11.336 8.275 13.151 1.00 93.50 81 GLY A N 1
ATOM 579 C CA . GLY A 1 81 ? -11.280 7.878 11.751 1.00 93.50 81 GLY A CA 1
ATOM 580 C C . GLY A 1 81 ? -10.048 7.019 11.489 1.00 93.50 81 GLY A C 1
ATOM 581 O O . GLY A 1 81 ? -9.377 6.594 12.431 1.00 93.50 81 GLY A O 1
ATOM 582 N N . PHE A 1 82 ? -9.749 6.770 10.215 1.00 97.31 82 PHE A N 1
ATOM 583 C CA . PHE A 1 82 ? -8.607 5.957 9.808 1.00 97.31 82 PHE A CA 1
ATOM 584 C C . PHE A 1 82 ? -7.557 6.782 9.058 1.00 97.31 82 PHE A C 1
ATOM 586 O O . PHE A 1 82 ? -7.875 7.458 8.080 1.00 97.31 82 PHE A O 1
ATOM 593 N N . GLU A 1 83 ? -6.295 6.708 9.486 1.00 95.19 83 GLU A N 1
ATOM 594 C CA . GLU A 1 83 ? -5.205 7.513 8.923 1.00 95.19 83 GLU A CA 1
ATOM 595 C C . GLU A 1 83 ? -4.096 6.660 8.282 1.00 95.19 83 GLU A C 1
ATOM 597 O O . GLU A 1 83 ? -3.511 5.775 8.907 1.00 95.19 83 GLU A O 1
ATOM 602 N N . ALA A 1 84 ? -3.722 6.987 7.041 1.00 95.50 84 ALA A N 1
ATOM 603 C CA . ALA A 1 84 ? -2.460 6.530 6.465 1.00 95.50 84 ALA A CA 1
ATOM 604 C C . ALA A 1 84 ? -1.319 7.438 6.943 1.00 95.50 84 ALA A C 1
ATOM 606 O O . ALA A 1 84 ? -1.194 8.578 6.498 1.00 95.50 84 ALA A O 1
ATOM 607 N N . ARG A 1 85 ? -0.473 6.928 7.841 1.00 93.50 85 ARG A N 1
ATOM 608 C CA . ARG A 1 85 ? 0.636 7.690 8.421 1.00 93.50 85 ARG A CA 1
ATOM 609 C C . ARG A 1 85 ? 1.872 7.607 7.532 1.00 93.50 85 ARG A C 1
ATOM 611 O O . ARG A 1 85 ? 2.395 6.528 7.218 1.00 93.50 85 ARG A O 1
ATOM 618 N N . PHE A 1 86 ? 2.347 8.781 7.138 1.00 84.56 86 PHE A N 1
ATOM 619 C CA . PHE A 1 86 ? 3.574 8.962 6.373 1.00 84.56 86 PHE A CA 1
ATOM 620 C C . PHE A 1 86 ? 4.682 9.473 7.293 1.00 84.56 86 PHE A C 1
ATOM 622 O O . PHE A 1 86 ? 4.413 10.240 8.216 1.00 84.56 86 PHE A O 1
ATOM 629 N N . GLY A 1 87 ? 5.909 8.996 7.073 1.00 79.56 87 GLY A N 1
ATOM 630 C CA . GLY A 1 87 ? 7.084 9.466 7.808 1.00 79.56 87 GLY A CA 1
ATOM 631 C C . GLY A 1 87 ? 7.529 10.850 7.331 1.00 79.56 87 GLY A C 1
ATOM 632 O O . GLY A 1 87 ? 6.751 11.600 6.737 1.00 79.56 87 GLY A O 1
ATOM 633 N N . ASP A 1 88 ? 8.806 11.188 7.538 1.00 80.88 88 ASP A N 1
ATOM 634 C CA . ASP A 1 88 ? 9.363 12.414 6.963 1.00 80.88 88 ASP A CA 1
ATOM 635 C C . ASP A 1 88 ? 9.246 12.366 5.433 1.00 80.88 88 ASP A C 1
ATOM 637 O O . ASP A 1 88 ? 9.829 11.520 4.746 1.00 80.88 88 ASP A O 1
ATOM 641 N N . ARG A 1 89 ? 8.482 13.314 4.888 1.00 74.50 89 ARG A N 1
ATOM 642 C CA . ARG A 1 89 ? 8.243 13.446 3.453 1.00 74.50 89 ARG A CA 1
ATOM 643 C C . ARG A 1 89 ? 9.546 13.569 2.662 1.00 74.50 89 ARG A C 1
ATOM 645 O O . ARG A 1 89 ? 9.620 13.033 1.559 1.00 74.50 89 ARG A O 1
ATOM 652 N N . LYS A 1 90 ? 10.560 14.267 3.186 1.00 78.12 90 LYS A N 1
ATOM 653 C CA . LYS A 1 90 ? 11.861 14.407 2.516 1.00 78.12 90 LYS A CA 1
ATOM 654 C C . LYS A 1 90 ? 12.563 13.061 2.412 1.00 78.12 90 LYS A C 1
ATOM 656 O O . LYS A 1 90 ? 13.082 12.734 1.348 1.00 78.12 90 LYS A O 1
ATOM 661 N N . GLU A 1 91 ? 12.536 12.278 3.484 1.00 79.06 91 GLU A N 1
ATOM 662 C CA . GLU A 1 91 ? 13.143 10.951 3.523 1.00 79.06 91 GLU A CA 1
ATOM 663 C C . GLU A 1 91 ? 12.415 9.972 2.588 1.00 79.06 91 GLU A C 1
ATOM 665 O O . GLU A 1 91 ? 13.057 9.262 1.814 1.00 79.06 91 GLU A O 1
ATOM 670 N N . GLU A 1 92 ? 11.076 9.969 2.591 1.00 77.44 92 GLU A N 1
ATOM 671 C CA . GLU A 1 92 ? 10.289 9.118 1.688 1.00 77.44 92 GLU A CA 1
ATOM 672 C C . GLU A 1 92 ? 10.511 9.481 0.210 1.00 77.44 92 GLU A C 1
ATOM 674 O O . GLU A 1 92 ? 10.673 8.589 -0.627 1.00 77.44 92 GLU A O 1
ATOM 679 N N . ILE A 1 93 ? 10.554 10.778 -0.125 1.00 81.12 93 ILE A N 1
ATOM 680 C CA . ILE A 1 93 ? 10.862 11.242 -1.487 1.00 81.12 93 ILE A CA 1
ATOM 681 C C . ILE A 1 93 ? 12.278 10.827 -1.877 1.00 81.12 93 ILE A C 1
ATOM 683 O O . ILE A 1 93 ? 12.470 10.301 -2.970 1.00 81.12 93 ILE A O 1
ATOM 687 N N . PHE A 1 94 ? 13.257 11.010 -0.991 1.00 83.50 94 PHE A N 1
ATOM 688 C CA . PHE A 1 94 ? 14.639 10.626 -1.258 1.00 83.50 94 PHE A CA 1
ATOM 689 C C . PHE A 1 94 ? 14.765 9.129 -1.573 1.00 83.50 94 PHE A C 1
ATOM 691 O O . PHE A 1 94 ? 15.338 8.769 -2.601 1.00 83.50 94 PHE A O 1
ATOM 698 N N . LYS A 1 95 ? 14.159 8.257 -0.753 1.00 81.31 95 LYS A N 1
ATOM 699 C CA . LYS A 1 95 ? 14.149 6.800 -0.981 1.00 81.31 95 LYS A CA 1
ATOM 700 C C . LYS A 1 95 ? 13.528 6.433 -2.333 1.00 81.31 95 LYS A C 1
ATOM 702 O O . LYS A 1 95 ? 14.078 5.601 -3.050 1.00 81.31 95 LYS A O 1
ATOM 707 N N . ARG A 1 96 ? 12.417 7.076 -2.711 1.00 82.00 96 ARG A N 1
ATOM 708 C CA . ARG A 1 96 ? 11.761 6.857 -4.015 1.00 82.00 96 ARG A CA 1
ATOM 709 C C . ARG A 1 96 ? 12.627 7.314 -5.184 1.00 82.00 96 ARG A C 1
ATOM 711 O O . ARG A 1 96 ? 12.750 6.586 -6.163 1.00 82.00 96 ARG A O 1
ATOM 718 N N . SER A 1 97 ? 13.241 8.488 -5.070 1.00 86.81 97 SER A N 1
ATOM 719 C CA . SER A 1 97 ? 14.148 9.015 -6.090 1.00 86.81 97 SER A CA 1
ATOM 720 C C . SER A 1 97 ? 15.365 8.112 -6.280 1.00 86.81 97 SER A C 1
ATOM 722 O O . SER A 1 97 ? 15.766 7.865 -7.411 1.00 86.81 97 SER A O 1
ATOM 724 N N . MET A 1 98 ? 15.925 7.573 -5.195 1.00 84.56 98 MET A N 1
ATOM 725 C CA . MET A 1 98 ? 17.056 6.646 -5.255 1.00 84.56 98 MET A CA 1
ATOM 726 C C . MET A 1 98 ? 16.687 5.337 -5.963 1.00 84.56 98 MET A C 1
ATOM 728 O O . MET A 1 98 ? 17.388 4.937 -6.887 1.00 84.56 98 MET A O 1
ATOM 732 N N . LEU A 1 99 ? 15.542 4.733 -5.621 1.00 83.94 99 LEU A N 1
ATOM 733 C CA . LEU A 1 99 ? 15.043 3.538 -6.314 1.00 83.94 99 LEU A CA 1
ATOM 734 C C . LEU A 1 99 ? 14.822 3.792 -7.815 1.00 83.94 99 LEU A C 1
ATOM 736 O O . LEU A 1 99 ? 15.176 2.957 -8.644 1.00 83.94 99 LEU A O 1
ATOM 740 N N . ALA A 1 100 ? 14.258 4.949 -8.172 1.00 87.44 100 ALA A N 1
ATOM 741 C CA . ALA A 1 100 ? 14.059 5.326 -9.569 1.00 87.44 100 ALA A CA 1
ATOM 742 C C . ALA A 1 100 ? 15.392 5.465 -10.324 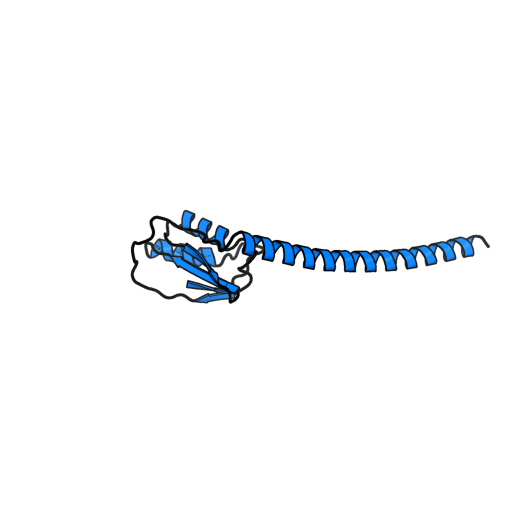1.00 87.44 100 ALA A C 1
ATOM 744 O O . ALA A 1 100 ? 15.489 5.030 -11.469 1.00 87.44 100 ALA A O 1
ATOM 745 N N . LEU A 1 101 ? 16.424 6.029 -9.686 1.00 91.94 101 LEU A N 1
ATOM 746 C CA . LEU A 1 101 ? 17.763 6.128 -10.270 1.00 91.94 101 LEU A CA 1
ATOM 747 C C . LEU A 1 101 ? 18.393 4.754 -10.494 1.00 91.94 101 LEU A C 1
ATOM 749 O O . LEU A 1 101 ? 19.023 4.547 -11.528 1.00 91.94 101 LEU A O 1
ATOM 753 N N . ASP A 1 102 ? 18.228 3.821 -9.559 1.00 89.69 102 ASP A N 1
ATOM 754 C CA . ASP A 1 102 ? 18.773 2.472 -9.711 1.00 89.69 102 ASP A CA 1
ATOM 755 C C . ASP A 1 102 ? 18.069 1.704 -10.833 1.00 89.69 102 ASP A C 1
ATOM 757 O O . ASP A 1 102 ? 18.740 1.114 -11.677 1.00 89.69 102 ASP A O 1
ATOM 761 N N . LEU A 1 103 ? 16.742 1.822 -10.951 1.00 89.56 103 LEU A N 1
ATOM 762 C CA . LEU A 1 103 ? 16.016 1.280 -12.104 1.00 89.56 103 LEU A CA 1
ATOM 763 C C . LEU A 1 103 ? 16.484 1.914 -13.423 1.00 89.56 103 LEU A C 1
ATOM 765 O O . LEU A 1 103 ? 16.674 1.217 -14.416 1.00 89.56 103 LEU A O 1
ATOM 769 N N . MET A 1 104 ? 16.696 3.232 -13.437 1.00 95.00 104 MET A N 1
ATOM 770 C CA . MET A 1 104 ? 17.159 3.941 -14.629 1.00 95.00 104 MET A CA 1
ATOM 771 C C . MET A 1 104 ? 18.558 3.484 -15.055 1.00 95.00 104 MET A C 1
ATOM 773 O O . MET A 1 104 ? 18.811 3.344 -16.247 1.00 95.00 104 MET A O 1
ATOM 777 N N . LYS A 1 105 ? 19.456 3.207 -14.102 1.00 93.25 105 LYS A N 1
ATOM 778 C CA . LYS A 1 105 ? 20.777 2.632 -14.397 1.00 93.25 105 LYS A CA 1
ATOM 779 C C . LYS A 1 105 ? 20.662 1.251 -15.036 1.00 93.25 105 LYS A C 1
ATOM 781 O O . LYS A 1 105 ? 21.364 1.000 -16.012 1.00 93.25 105 LYS A O 1
ATOM 786 N N . GLU A 1 106 ? 19.787 0.388 -14.523 1.00 94.88 106 GLU A N 1
ATOM 787 C CA . GLU A 1 106 ? 19.576 -0.943 -15.106 1.00 94.88 106 GLU A CA 1
ATOM 788 C C . GLU A 1 106 ? 19.012 -0.851 -16.530 1.00 94.88 106 GLU A C 1
ATOM 790 O O . GLU A 1 106 ? 19.522 -1.510 -17.433 1.00 94.88 106 GLU A O 1
ATOM 795 N N . ILE A 1 107 ? 18.047 0.044 -16.771 1.00 96.44 107 ILE A N 1
ATOM 796 C CA . ILE A 1 107 ? 17.516 0.300 -18.120 1.00 96.44 107 ILE A CA 1
ATOM 797 C C . ILE A 1 107 ? 18.626 0.788 -19.059 1.00 96.44 107 ILE A C 1
ATOM 799 O O . ILE A 1 107 ? 18.798 0.231 -20.141 1.00 96.44 107 ILE A O 1
ATOM 803 N N . LEU A 1 108 ? 19.418 1.782 -18.641 1.00 96.25 108 LEU A N 1
ATOM 804 C CA . LEU A 1 108 ? 20.519 2.318 -19.450 1.00 96.25 108 LEU A CA 1
ATOM 805 C C . LEU A 1 108 ? 21.561 1.249 -19.785 1.00 96.25 108 LEU A C 1
ATOM 807 O O . LEU A 1 108 ? 22.106 1.237 -20.889 1.00 96.25 108 LEU A O 1
ATOM 811 N N . LYS A 1 109 ? 21.843 0.340 -18.849 1.00 95.38 109 LYS A N 1
ATOM 812 C CA . LYS A 1 109 ? 22.750 -0.783 -19.084 1.00 95.38 109 LYS A CA 1
ATOM 813 C C . LYS A 1 109 ? 22.204 -1.708 -20.172 1.00 95.38 109 LYS A C 1
ATOM 815 O O . LYS A 1 109 ? 22.924 -2.013 -21.122 1.00 95.38 109 LYS A O 1
ATOM 820 N N . THR A 1 110 ? 20.933 -2.096 -20.083 1.00 94.25 110 THR A N 1
ATOM 821 C CA . THR A 1 110 ? 20.280 -2.917 -21.112 1.00 94.25 110 THR A CA 1
ATOM 822 C C . THR A 1 110 ? 20.244 -2.208 -22.472 1.00 94.25 110 THR A C 1
ATOM 824 O O . THR A 1 110 ? 20.503 -2.834 -23.499 1.00 94.25 110 THR A O 1
ATOM 827 N N . GLU A 1 111 ? 19.996 -0.896 -22.508 1.00 95.25 111 GLU A N 1
ATOM 828 C CA . GLU A 1 111 ? 20.043 -0.107 -23.747 1.00 95.25 111 GLU A CA 1
ATOM 829 C C . GLU A 1 111 ? 21.441 -0.101 -24.382 1.00 95.25 111 GLU A C 1
ATOM 831 O O . GLU A 1 111 ? 21.567 -0.233 -25.601 1.00 95.25 111 GLU A O 1
ATOM 836 N N . GLN A 1 112 ? 22.502 0.014 -23.577 1.00 94.88 112 GLN A N 1
ATOM 837 C CA . GLN A 1 112 ? 23.880 -0.051 -24.070 1.00 94.88 112 GLN A CA 1
ATOM 838 C C . GLN A 1 112 ? 24.218 -1.422 -24.664 1.00 94.88 112 GLN A C 1
ATOM 840 O O . GLN A 1 112 ? 24.853 -1.488 -25.719 1.00 94.88 112 GLN A O 1
ATOM 845 N N . GLU A 1 113 ? 23.777 -2.505 -24.024 1.00 96.06 113 GLU A N 1
ATOM 846 C CA . GLU A 1 113 ? 23.949 -3.873 -24.527 1.00 96.06 113 GLU A CA 1
ATOM 847 C C . GLU A 1 113 ? 23.203 -4.075 -25.854 1.00 96.06 113 GLU A C 1
ATOM 849 O O . GLU A 1 113 ? 23.779 -4.571 -26.825 1.00 96.06 113 GLU A O 1
ATOM 854 N N . MET A 1 114 ? 21.959 -3.597 -25.940 1.00 95.88 114 MET A N 1
ATOM 855 C CA . MET A 1 114 ? 21.161 -3.637 -27.167 1.00 95.88 114 MET A CA 1
ATOM 856 C C . MET A 1 114 ? 21.824 -2.850 -28.306 1.00 95.88 114 MET A C 1
ATOM 858 O O . MET A 1 114 ? 21.943 -3.352 -29.424 1.00 95.88 114 MET A O 1
ATOM 862 N N . LEU A 1 115 ? 22.309 -1.634 -28.035 1.00 96.62 115 LEU A N 1
ATOM 863 C CA . LEU A 1 115 ? 23.028 -0.827 -29.024 1.00 96.62 115 LEU A CA 1
ATOM 864 C C . LEU A 1 115 ? 24.328 -1.497 -29.483 1.00 96.62 115 LEU A C 1
ATOM 866 O O . LEU A 1 115 ? 24.687 -1.397 -30.658 1.00 96.62 115 LEU A O 1
ATOM 870 N N . ALA A 1 116 ? 25.040 -2.178 -28.582 1.00 95.75 116 ALA A N 1
ATOM 871 C CA . ALA A 1 116 ? 26.247 -2.918 -28.931 1.00 95.75 116 ALA A CA 1
ATOM 872 C C . ALA A 1 116 ? 25.938 -4.086 -29.881 1.00 95.75 116 ALA A C 1
ATOM 874 O O . ALA A 1 116 ? 26.652 -4.273 -30.867 1.00 95.75 116 ALA A O 1
ATOM 875 N N . GLU A 1 117 ? 24.859 -4.830 -29.639 1.00 95.44 117 GLU A N 1
ATOM 876 C CA . GLU A 1 117 ? 24.446 -5.938 -30.506 1.00 95.44 117 GLU A CA 1
ATOM 877 C C . GLU A 1 117 ? 23.929 -5.445 -31.868 1.00 95.44 117 GLU A C 1
ATOM 879 O O . GLU A 1 117 ? 24.273 -6.000 -32.917 1.00 95.44 117 GLU A O 1
ATOM 884 N N . GLN A 1 118 ? 23.202 -4.323 -31.879 1.00 95.25 118 GLN A N 1
ATOM 885 C CA . GLN A 1 118 ? 22.770 -3.668 -33.114 1.00 95.25 118 GLN A CA 1
ATOM 886 C C . GLN A 1 118 ? 23.967 -3.246 -33.978 1.00 95.25 118 GLN A C 1
ATOM 888 O O . GLN A 1 118 ? 23.951 -3.436 -35.193 1.00 95.25 118 GLN A O 1
ATOM 893 N N . ARG A 1 119 ? 25.034 -2.713 -33.364 1.00 95.38 119 ARG A N 1
ATOM 894 C CA . ARG A 1 119 ? 26.268 -2.345 -34.081 1.00 95.38 119 ARG A CA 1
ATOM 895 C C . ARG A 1 119 ? 26.939 -3.553 -34.732 1.00 95.38 119 ARG A C 1
ATOM 897 O O . ARG A 1 119 ? 27.366 -3.438 -35.877 1.00 95.38 119 ARG A O 1
ATOM 904 N N . LYS A 1 120 ? 26.999 -4.702 -34.048 1.00 95.81 120 LYS A N 1
ATOM 905 C CA . LYS A 1 120 ? 27.540 -5.946 -34.632 1.00 95.81 120 LYS A CA 1
ATOM 906 C C . LYS A 1 120 ? 26.704 -6.417 -35.817 1.00 95.81 120 LYS A C 1
ATOM 908 O O . LYS A 1 120 ? 27.252 -6.758 -36.859 1.00 95.81 120 LYS A O 1
ATOM 913 N N . THR A 1 121 ? 25.381 -6.397 -35.666 1.00 93.81 121 THR A N 1
ATOM 914 C CA . THR A 1 121 ? 24.446 -6.802 -36.724 1.00 93.81 121 THR A CA 1
ATOM 915 C C . THR A 1 121 ? 24.604 -5.921 -37.961 1.00 93.81 121 THR A C 1
ATOM 917 O O . THR A 1 121 ? 24.699 -6.431 -39.073 1.00 93.81 121 THR A O 1
ATOM 920 N N . ASN A 1 122 ? 24.696 -4.602 -37.775 1.00 95.00 122 ASN A N 1
ATOM 921 C CA . ASN A 1 122 ? 24.895 -3.667 -38.880 1.00 95.00 122 ASN A CA 1
ATOM 922 C C . ASN A 1 122 ? 26.240 -3.894 -39.589 1.00 95.00 122 ASN A C 1
ATOM 924 O O . ASN A 1 122 ? 26.267 -3.894 -40.815 1.00 95.00 122 ASN A O 1
ATOM 928 N N . ALA A 1 123 ? 27.323 -4.156 -38.847 1.00 95.31 123 ALA A N 1
ATOM 929 C CA . ALA A 1 123 ? 28.625 -4.467 -39.441 1.00 95.31 123 ALA A CA 1
ATOM 930 C C . ALA A 1 123 ? 28.577 -5.738 -40.312 1.00 95.31 123 ALA A C 1
ATOM 932 O O . ALA A 1 123 ? 29.069 -5.738 -41.437 1.00 95.31 123 ALA A O 1
ATOM 933 N N . LEU A 1 124 ? 27.910 -6.799 -39.840 1.00 94.62 124 LEU A N 1
ATOM 934 C CA . LEU A 1 124 ? 27.713 -8.026 -40.624 1.00 94.62 124 LEU A CA 1
ATOM 935 C C . LEU A 1 124 ? 26.867 -7.785 -41.883 1.00 94.62 124 LEU A C 1
ATOM 937 O O . LEU A 1 124 ? 27.148 -8.351 -42.938 1.00 94.62 124 LEU A O 1
ATOM 941 N N . LEU A 1 125 ? 25.828 -6.947 -41.794 1.00 92.12 125 LEU A N 1
ATOM 942 C CA . LEU A 1 125 ? 25.008 -6.582 -42.953 1.00 92.12 125 LEU A CA 1
ATOM 943 C C . LEU A 1 125 ? 25.822 -5.818 -44.003 1.00 92.12 125 LEU A C 1
ATOM 945 O O . LEU A 1 125 ? 25.682 -6.100 -45.191 1.00 92.12 125 LEU A O 1
ATOM 949 N N . GLU A 1 126 ? 26.682 -4.890 -43.583 1.00 93.94 126 GLU A N 1
ATOM 950 C CA . GLU A 1 126 ? 27.591 -4.174 -44.485 1.00 93.94 126 GLU A CA 1
ATOM 951 C C . GLU A 1 126 ? 28.549 -5.140 -45.201 1.00 93.94 126 GLU A C 1
ATOM 953 O O . GLU A 1 126 ? 28.686 -5.070 -46.423 1.00 93.94 126 GLU A O 1
ATOM 958 N N . GLU A 1 127 ? 29.138 -6.100 -44.479 1.00 93.56 127 GLU A N 1
ATOM 959 C CA . GLU A 1 127 ? 30.003 -7.134 -45.067 1.00 93.56 127 GLU A CA 1
ATOM 960 C C . GLU A 1 127 ? 29.270 -7.997 -46.108 1.00 93.56 127 GLU A C 1
ATOM 962 O O . GLU A 1 127 ? 29.800 -8.244 -47.194 1.00 93.56 127 GLU A O 1
ATOM 967 N N . LEU A 1 128 ? 28.037 -8.428 -45.815 1.00 92.00 128 LEU A N 1
ATOM 968 C CA . LEU A 1 128 ? 27.216 -9.214 -46.745 1.00 92.00 128 LEU A CA 1
ATOM 969 C C . LEU A 1 128 ? 26.850 -8.423 -48.006 1.00 92.00 128 LEU A C 1
ATOM 971 O O . LEU A 1 128 ? 26.894 -8.966 -49.113 1.00 92.00 128 LEU A O 1
ATOM 975 N N . VAL A 1 129 ? 26.501 -7.144 -47.849 1.00 93.44 129 VAL A N 1
ATOM 976 C CA . VAL A 1 129 ? 26.185 -6.255 -48.973 1.00 93.44 129 VAL A CA 1
ATOM 977 C C . VAL A 1 129 ? 27.402 -6.071 -49.880 1.00 93.44 129 VAL A C 1
ATOM 979 O O . VAL A 1 129 ? 27.255 -6.110 -51.100 1.00 93.44 129 VAL A O 1
ATOM 982 N N . GLU A 1 130 ? 28.602 -5.910 -49.321 1.00 91.38 130 GLU A N 1
ATOM 983 C CA . GLU A 1 130 ? 29.830 -5.786 -50.114 1.00 91.38 130 GLU A CA 1
ATOM 984 C C . GLU A 1 130 ? 30.256 -7.105 -50.775 1.00 91.38 130 GLU A C 1
ATOM 986 O O . GLU A 1 130 ? 30.732 -7.098 -51.912 1.00 91.38 130 GLU A O 1
ATOM 991 N N . ALA A 1 131 ? 30.037 -8.250 -50.121 1.00 86.69 131 ALA A N 1
ATOM 992 C CA . ALA A 1 131 ? 30.292 -9.561 -50.716 1.00 86.69 131 ALA A CA 1
ATOM 993 C C . ALA A 1 131 ? 29.371 -9.854 -51.915 1.00 86.69 131 ALA A C 1
ATOM 995 O O . ALA A 1 131 ? 29.827 -10.432 -52.897 1.00 86.69 131 ALA A O 1
ATOM 996 N N . GLY A 1 132 ? 28.104 -9.427 -51.865 1.00 80.44 132 GLY A N 1
ATOM 997 C CA . GLY A 1 132 ? 27.132 -9.617 -52.950 1.00 80.44 132 GLY A CA 1
ATOM 998 C C . GLY A 1 132 ? 27.298 -8.679 -54.154 1.00 80.44 132 GLY A C 1
ATOM 999 O O . GLY A 1 132 ? 26.641 -8.883 -55.173 1.00 80.44 132 GLY A O 1
ATOM 1000 N N . LYS A 1 133 ? 28.151 -7.649 -54.056 1.00 78.56 133 LYS A N 1
ATOM 1001 C CA . LYS A 1 133 ? 28.495 -6.744 -55.171 1.00 78.56 133 LYS A CA 1
ATOM 1002 C C . LYS A 1 133 ? 29.655 -7.258 -56.044 1.00 78.56 133 LYS A C 1
ATOM 1004 O O . LYS A 1 133 ? 29.961 -6.609 -57.045 1.00 78.56 133 LYS A O 1
ATOM 1009 N N . ARG A 1 134 ? 30.314 -8.361 -55.666 1.00 55.78 134 ARG A N 1
ATOM 1010 C CA . ARG A 1 134 ? 31.378 -9.032 -56.440 1.00 55.78 134 ARG A CA 1
ATOM 1011 C C . ARG A 1 134 ? 30.819 -10.180 -57.268 1.00 55.78 134 ARG A C 1
ATOM 1013 O O . ARG A 1 134 ? 31.362 -10.384 -58.375 1.00 55.78 134 ARG A O 1
#

pLDDT: mean 92.43, std 6.05, range [55.78, 97.88]

Radius of gyration: 24.69 Å; Cα contacts (8 Å, |Δi|>4): 154; chains: 1; bounding box: 50×28×80 Å

Foldseek 3Di:
DKWDDLQPPQCLQVQLLVLCVVLVWFWEWEADPVRIIDTDTDDDPVSVVSSVVSSCVPVPPRDHTPDDDDDDDDDPPPTPHYYYDDDPPVVVVVVVVVVVVVVVVVVVVVVVVVVVVVVVVVVVVVVVVVVVVD

Solvent-accessible surface area (backbone atoms only — not comparable to full-atom values): 7578 Å² total; per-residue (Å²): 61,41,34,34,54,49,50,65,97,52,56,41,48,61,52,46,39,52,41,26,69,74,43,67,32,18,32,36,29,35,77,45,95,86,56,32,35,41,38,49,77,41,64,56,72,69,33,48,50,57,35,58,63,53,65,50,38,89,90,40,95,70,43,42,64,74,47,75,48,83,72,91,74,81,76,86,80,83,52,94,43,57,42,60,54,74,76,62,64,68,58,56,49,49,56,52,52,51,54,51,50,53,53,49,50,54,52,51,51,53,51,52,53,50,52,51,52,50,51,54,53,50,53,54,51,51,52,52,56,59,60,72,75,110

Organism: NCBI:txid299308

Mean predicted aligned error: 8.12 Å

InterPro domains:
  IPR001792 Acylphosphatase-like domain [PF00708] (3-83)
  IPR001792 Acylphosphatase-like domain [PS51160] (1-86)
  IPR020456 Acylphosphatase [PTHR47268] (3-85)
  IPR036046 Acylphosphatase-like domain superfamily [SSF54975] (3-84)

Nearest PDB structures (foldseek):
  4ojg-assembly2_B  TM=9.431E-01  e=7.544E-08  Saccharolobus solfataricus P2
  3br8-assembly1_A  TM=9.458E-01  e=1.749E-07  unclassified
  8jfs-assembly2_B  TM=9.600E-01  e=2.933E-07  Deinococcus radiodurans R1 = ATCC 13939 = DSM 20539
  1ulr-assembly1_A  TM=9.534E-01  e=2.265E-07  Thermus thermophilus
  1v3z-assembly1_B  TM=9.529E-01  e=8.807E-07  Pyrococcus horikoshii

Sequence (134 aa):
MGVNGRVQGVGYRSYVAGCAARTGVAGYVRNLPDSTVEIVAEGEAADLAAFLDAVEAQDEPVISVEGITISLTKPTGEFTGFEARFGDRKEEIFKRSMLALDLMKEILKTEQEMLAEQRKTNALLEELVEAGKR

Secondary structure (DSSP, 8-state):
-EEEEE-SSSSHHHHHHHHHHHHT-EEEEEE-TTS-EEEEEES-HHHHHHHHHHHT-TT-TT-EEEEEE----------SSEEEE---HHHHHHHHHHHHHHHHHHHHHHHHHHHHHHHHHHHHHHHHHHHTT-